Protein AF-A0A7X6L7D6-F1 (afdb_monomer_lite)

Foldseek 3Di:
DPDDPDPLCPPLQPLPDDPDLVSLVVQCVSQVPDVVRTSSVVSSQVVCVVVVNHD

InterPro domains:
  IPR013087 Zinc finger C2H2-type [PS00028] (34-55)

Radius of gyration: 12.25 Å; chains: 1; bounding box: 37×31×18 Å

Organism: NCBI:txid352869

Sequence (55 aa):
MTARRSWVEDYCEDGNMPADSEHARGLMKLHASCTPPCPRKLSAERYLREHGLYH

Secondary structure (DSSP, 8-state):
------TTSTTTT-----SSHHHHHHHHHHTTT-SSPPHHHHHHHHHHHHTT---

pLDDT: mean 80.51, std 14.67, range [36.59, 93.81]

Structure (mmCIF, N/CA/C/O backbone):
data_AF-A0A7X6L7D6-F1
#
_entry.id   AF-A0A7X6L7D6-F1
#
loop_
_atom_site.group_PDB
_atom_site.id
_atom_site.type_symbol
_atom_site.label_atom_id
_atom_site.label_alt_id
_atom_site.label_comp_id
_atom_site.label_asym_id
_atom_site.label_entity_id
_atom_site.label_seq_id
_atom_site.pdbx_PDB_ins_code
_atom_site.Cartn_x
_atom_site.Cartn_y
_atom_site.Cartn_z
_atom_site.occupancy
_atom_site.B_iso_or_equiv
_atom_site.auth_seq_id
_atom_site.auth_comp_id
_atom_site.auth_asym_id
_atom_site.auth_atom_id
_atom_site.pdbx_PDB_model_num
ATOM 1 N N . MET A 1 1 ? 25.083 -20.620 -0.807 1.00 36.59 1 MET A N 1
ATOM 2 C CA . MET A 1 1 ? 23.867 -20.662 -1.647 1.00 36.59 1 MET A CA 1
ATOM 3 C C . MET A 1 1 ? 23.612 -19.254 -2.157 1.00 36.59 1 MET A C 1
ATOM 5 O O . MET A 1 1 ? 23.247 -18.394 -1.371 1.00 36.59 1 MET A O 1
ATOM 9 N N . THR A 1 2 ? 23.904 -18.976 -3.427 1.00 45.56 2 THR A N 1
ATOM 10 C CA . THR A 1 2 ? 23.609 -17.678 -4.050 1.00 45.56 2 THR A CA 1
ATOM 11 C C . THR A 1 2 ? 22.105 -17.598 -4.273 1.00 45.56 2 THR A C 1
ATOM 13 O O . THR A 1 2 ? 21.600 -18.116 -5.271 1.00 45.56 2 THR A O 1
ATOM 16 N N . ALA A 1 3 ? 21.383 -17.034 -3.303 1.00 52.06 3 ALA A N 1
ATOM 17 C CA . ALA A 1 3 ? 19.972 -16.721 -3.462 1.00 52.06 3 ALA A CA 1
ATOM 18 C C . ALA A 1 3 ? 19.820 -15.922 -4.764 1.00 52.06 3 ALA A C 1
ATOM 20 O O . ALA A 1 3 ? 20.482 -14.899 -4.949 1.00 52.06 3 ALA A O 1
ATOM 21 N N . ARG A 1 4 ? 19.030 -16.444 -5.711 1.00 52.31 4 ARG A N 1
ATOM 22 C CA . ARG A 1 4 ? 18.630 -15.702 -6.912 1.00 52.31 4 ARG A CA 1
ATOM 23 C C . ARG A 1 4 ? 18.142 -14.333 -6.437 1.00 52.31 4 ARG A C 1
ATOM 25 O O . ARG A 1 4 ? 17.207 -14.300 -5.646 1.00 52.31 4 ARG A O 1
ATOM 32 N N . ARG A 1 5 ? 18.783 -13.241 -6.875 1.00 49.69 5 ARG A N 1
ATOM 33 C CA . ARG A 1 5 ? 18.301 -11.873 -6.628 1.00 49.69 5 ARG A CA 1
ATOM 34 C C . ARG A 1 5 ? 16.889 -11.787 -7.194 1.00 49.69 5 ARG A C 1
ATOM 36 O O . ARG A 1 5 ? 16.705 -11.764 -8.408 1.00 49.69 5 ARG A O 1
ATOM 43 N N . SER A 1 6 ? 15.909 -11.894 -6.311 1.00 56.44 6 SER A N 1
ATOM 44 C CA . SER A 1 6 ? 14.505 -11.852 -6.656 1.00 56.44 6 SER A CA 1
ATOM 45 C C . SER A 1 6 ? 14.078 -10.402 -6.544 1.00 56.44 6 SER A C 1
ATOM 47 O O . SER A 1 6 ? 13.962 -9.881 -5.442 1.00 56.44 6 SER A O 1
ATOM 49 N N . TRP A 1 7 ? 13.804 -9.764 -7.680 1.00 58.91 7 TRP A N 1
ATOM 50 C CA . TRP A 1 7 ? 13.224 -8.416 -7.730 1.00 58.91 7 TRP A CA 1
ATOM 51 C C . TRP A 1 7 ? 11.906 -8.295 -6.943 1.00 58.91 7 TRP A C 1
ATOM 53 O O . TRP A 1 7 ? 11.444 -7.194 -6.672 1.00 58.91 7 TRP A O 1
ATOM 63 N N . VAL A 1 8 ? 11.292 -9.430 -6.583 1.00 56.72 8 VAL A N 1
ATOM 64 C CA . VAL A 1 8 ? 10.038 -9.538 -5.822 1.00 56.72 8 VAL A CA 1
ATOM 65 C C . VAL A 1 8 ? 10.158 -8.945 -4.407 1.00 56.72 8 VAL A C 1
ATOM 67 O O . VAL A 1 8 ? 9.137 -8.633 -3.800 1.00 56.72 8 VAL A O 1
ATOM 70 N N . GLU A 1 9 ? 11.374 -8.721 -3.899 1.00 62.09 9 GLU A N 1
ATOM 71 C CA . GLU A 1 9 ? 11.617 -8.142 -2.567 1.00 62.09 9 GLU A CA 1
ATOM 72 C C . GLU A 1 9 ? 12.477 -6.867 -2.591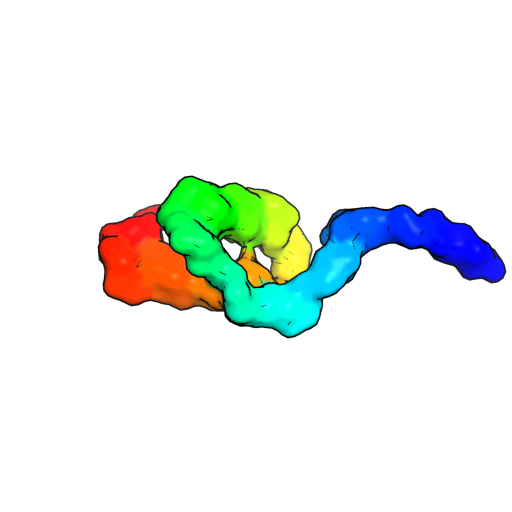 1.00 62.09 9 GLU A C 1
ATOM 74 O O . GLU A 1 9 ? 12.694 -6.255 -1.545 1.00 62.09 9 GLU A O 1
ATOM 79 N N . ASP A 1 10 ? 12.930 -6.433 -3.771 1.00 67.06 10 ASP A N 1
ATOM 80 C CA . ASP A 1 10 ? 13.803 -5.268 -3.896 1.00 67.06 10 ASP A CA 1
ATOM 81 C C . ASP A 1 10 ? 13.054 -3.976 -3.514 1.00 67.06 10 ASP A C 1
ATOM 83 O O . ASP A 1 10 ? 12.001 -3.623 -4.072 1.00 67.06 10 ASP A O 1
ATOM 87 N N . TYR A 1 11 ? 13.647 -3.246 -2.563 1.00 70.19 11 TYR A N 1
ATOM 88 C CA . TYR A 1 11 ? 13.191 -1.956 -2.041 1.00 70.19 11 TYR A CA 1
ATOM 89 C C . TYR A 1 11 ? 11.822 -2.000 -1.328 1.00 70.19 11 TYR A C 1
ATOM 91 O O . TYR A 1 11 ? 11.105 -0.995 -1.292 1.00 70.19 11 TYR A O 1
ATOM 99 N N . CYS A 1 12 ? 11.414 -3.149 -0.774 1.00 76.31 12 CYS A N 1
ATOM 100 C CA . CYS A 1 12 ? 10.188 -3.280 0.032 1.00 76.31 12 CYS A CA 1
ATOM 101 C C . CYS A 1 12 ? 10.166 -2.364 1.272 1.00 76.31 12 CYS A C 1
ATOM 103 O O . CYS A 1 12 ? 9.086 -2.039 1.775 1.00 76.31 12 CYS A O 1
ATOM 105 N N . GLU A 1 13 ? 11.338 -1.954 1.752 1.00 78.75 13 GLU A N 1
ATOM 106 C CA . GLU A 1 13 ? 11.565 -0.994 2.832 1.00 78.75 13 GLU A CA 1
ATOM 107 C C . GLU A 1 13 ? 11.246 0.458 2.449 1.00 78.75 13 GLU A C 1
ATOM 109 O O . GLU A 1 13 ? 11.025 1.285 3.336 1.00 78.75 13 GLU A O 1
ATOM 114 N N . ASP A 1 14 ? 11.175 0.769 1.150 1.00 75.12 14 ASP A N 1
ATOM 115 C CA . ASP A 1 14 ? 10.824 2.104 0.675 1.00 75.12 14 ASP A CA 1
ATOM 116 C C . ASP A 1 14 ? 9.317 2.347 0.828 1.00 75.12 14 ASP A C 1
ATOM 118 O O . ASP A 1 14 ? 8.484 1.910 0.027 1.00 75.12 14 ASP A O 1
ATOM 122 N N . GLY A 1 15 ? 8.970 3.027 1.918 1.00 66.56 15 GLY A N 1
ATOM 123 C CA . GLY A 1 15 ? 7.607 3.424 2.248 1.00 66.56 15 GLY A CA 1
ATOM 124 C C . GLY A 1 15 ? 7.155 4.732 1.596 1.00 66.56 15 GLY A C 1
ATOM 125 O O . GLY A 1 15 ? 6.040 5.165 1.886 1.00 66.56 15 GLY A O 1
ATOM 126 N N . ASN A 1 16 ? 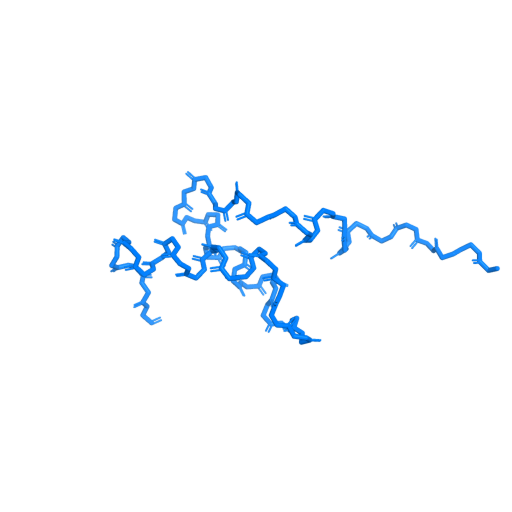7.958 5.394 0.754 1.00 70.19 16 ASN A N 1
ATOM 127 C CA . ASN A 1 16 ? 7.589 6.684 0.156 1.00 70.19 16 ASN A CA 1
ATOM 128 C C . ASN A 1 16 ? 6.995 6.546 -1.259 1.00 70.19 16 ASN A C 1
ATOM 130 O O . ASN A 1 16 ? 7.376 7.244 -2.193 1.00 70.19 16 ASN A O 1
ATOM 134 N N . MET A 1 17 ? 6.044 5.624 -1.402 1.00 72.12 17 MET A N 1
ATOM 135 C CA . MET A 1 17 ? 5.273 5.338 -2.617 1.00 72.12 17 MET A CA 1
ATOM 136 C C . MET A 1 17 ? 3.804 5.201 -2.209 1.00 72.12 17 MET A C 1
ATOM 138 O O . MET A 1 17 ? 3.540 4.444 -1.275 1.00 72.12 17 MET A O 1
ATOM 142 N N . PRO A 1 18 ? 2.850 5.898 -2.855 1.00 79.94 18 PRO A N 1
ATOM 143 C CA . PRO A 1 18 ? 2.642 5.815 -4.307 1.00 79.94 18 PRO A CA 1
ATOM 144 C C . PRO A 1 18 ? 2.643 7.163 -5.059 1.00 79.94 18 PRO A C 1
ATOM 146 O O . PRO A 1 18 ? 2.419 8.219 -4.479 1.00 79.94 18 PRO A O 1
ATOM 149 N N . ALA A 1 19 ? 2.860 7.102 -6.381 1.00 83.25 19 ALA A N 1
ATOM 150 C CA . ALA A 1 19 ? 2.868 8.273 -7.275 1.00 83.25 19 ALA A CA 1
ATOM 151 C C . ALA A 1 19 ? 1.458 8.773 -7.651 1.00 83.25 19 ALA A C 1
ATOM 153 O O . ALA A 1 19 ? 1.253 9.967 -7.852 1.00 83.25 19 ALA A O 1
ATOM 154 N N . ASP A 1 20 ? 0.492 7.857 -7.741 1.00 89.69 20 ASP A N 1
ATOM 155 C CA . ASP A 1 20 ? -0.902 8.127 -8.085 1.00 89.69 20 ASP A CA 1
ATOM 156 C C . ASP A 1 20 ? -1.822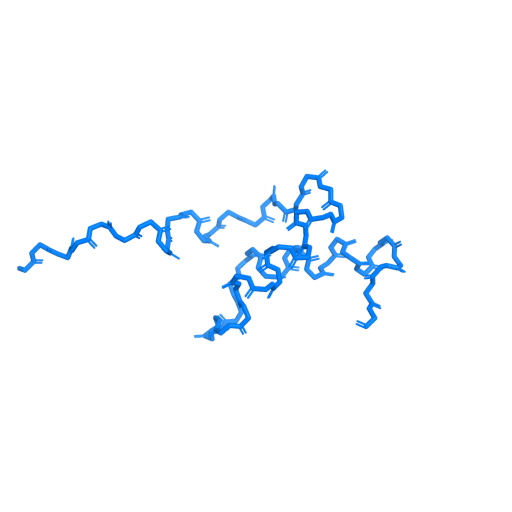 6.992 -7.584 1.00 89.69 20 ASP A C 1
ATOM 158 O O . ASP A 1 20 ? -1.379 6.003 -6.986 1.00 89.69 20 ASP A O 1
ATOM 162 N N . SER A 1 21 ? -3.128 7.130 -7.835 1.00 91.00 21 SER A N 1
ATOM 163 C CA . SER A 1 21 ? -4.131 6.160 -7.383 1.00 91.00 21 SER A CA 1
ATOM 164 C C . SER A 1 21 ? -4.089 4.804 -8.092 1.00 91.00 21 SER A C 1
ATOM 166 O O . SER A 1 21 ? -4.513 3.807 -7.501 1.00 91.00 21 SER A O 1
ATOM 168 N N . GLU A 1 22 ? -3.611 4.731 -9.336 1.00 93.00 22 GLU A N 1
ATOM 169 C CA . GLU A 1 22 ? -3.473 3.464 -10.059 1.00 93.00 22 GLU A CA 1
ATOM 170 C C . GLU A 1 22 ? -2.285 2.685 -9.493 1.00 93.00 22 GLU A C 1
ATOM 172 O O . GLU A 1 22 ? -2.416 1.510 -9.134 1.00 93.00 22 GLU A O 1
ATOM 177 N N . HIS A 1 23 ? -1.166 3.378 -9.287 1.00 90.69 23 HIS A N 1
ATOM 178 C CA . HIS A 1 23 ? 0.024 2.836 -8.654 1.00 90.69 23 HIS A CA 1
ATOM 179 C C . HIS A 1 23 ? -0.278 2.335 -7.233 1.00 90.69 23 HIS A C 1
ATOM 181 O O . HIS A 1 23 ? 0.096 1.213 -6.885 1.00 90.69 23 HIS A O 1
ATOM 187 N N . ALA A 1 24 ? -1.030 3.097 -6.433 1.00 91.19 24 ALA A N 1
ATOM 188 C CA . ALA A 1 24 ? -1.438 2.672 -5.094 1.00 91.19 24 ALA A CA 1
ATOM 189 C C . ALA A 1 24 ? -2.234 1.351 -5.111 1.00 91.19 24 ALA A C 1
ATOM 191 O O . ALA A 1 24 ? -1.952 0.433 -4.338 1.00 91.19 24 ALA A O 1
ATOM 192 N N . ARG A 1 25 ? -3.189 1.197 -6.038 1.00 91.81 25 ARG A N 1
ATOM 193 C CA . ARG A 1 25 ? -3.943 -0.063 -6.201 1.00 91.81 25 ARG A CA 1
ATOM 194 C C . ARG A 1 25 ? -3.048 -1.208 -6.670 1.00 91.81 25 ARG A C 1
ATOM 196 O O . ARG A 1 25 ? -3.190 -2.333 -6.187 1.00 91.81 25 ARG A O 1
ATOM 203 N N . GLY A 1 26 ? -2.115 -0.922 -7.577 1.00 90.75 26 GLY A N 1
ATOM 204 C CA . GLY A 1 26 ? -1.100 -1.873 -8.025 1.00 90.75 26 GLY A CA 1
ATOM 205 C C . GLY A 1 26 ? -0.274 -2.415 -6.857 1.00 90.75 26 GLY A C 1
ATOM 206 O O . GLY A 1 26 ? -0.145 -3.631 -6.714 1.00 90.75 26 GLY A O 1
ATOM 207 N N . LEU A 1 27 ? 0.195 -1.535 -5.968 1.00 90.00 27 LEU A N 1
ATOM 208 C CA . LEU A 1 27 ? 0.944 -1.918 -4.766 1.00 90.00 27 LEU A CA 1
ATOM 209 C C . LEU A 1 27 ? 0.104 -2.754 -3.796 1.00 90.00 27 LEU A C 1
ATOM 211 O O . LEU A 1 27 ? 0.593 -3.770 -3.302 1.00 90.00 27 LEU A O 1
ATOM 215 N N . MET A 1 28 ? -1.164 -2.395 -3.568 1.00 90.88 28 MET A N 1
ATOM 216 C CA . MET A 1 28 ? -2.074 -3.195 -2.734 1.00 90.88 28 MET A CA 1
ATOM 217 C C . MET A 1 28 ? -2.256 -4.618 -3.277 1.00 90.88 28 MET A C 1
ATOM 219 O O . MET A 1 28 ? -2.290 -5.572 -2.497 1.00 90.88 28 MET A O 1
ATOM 223 N N . LYS A 1 29 ? -2.332 -4.776 -4.606 1.00 91.12 29 LYS A N 1
ATOM 224 C CA . LYS A 1 29 ? -2.447 -6.086 -5.264 1.00 91.12 29 LYS A CA 1
ATOM 225 C C . LYS A 1 29 ? -1.141 -6.880 -5.199 1.00 91.12 29 LYS A C 1
ATOM 227 O O . LYS A 1 29 ? -1.173 -8.059 -4.859 1.00 91.12 29 LYS A O 1
ATOM 232 N N . LEU A 1 30 ? -0.010 -6.246 -5.509 1.00 88.19 30 LEU A N 1
ATOM 233 C CA . LEU A 1 30 ? 1.309 -6.890 -5.516 1.00 88.19 30 LEU A CA 1
ATOM 234 C C . LEU A 1 30 ? 1.730 -7.358 -4.122 1.00 88.19 30 LEU A C 1
ATOM 236 O O . LEU A 1 30 ? 2.267 -8.452 -3.974 1.00 88.19 30 LEU A O 1
ATOM 240 N N . HIS A 1 31 ? 1.443 -6.560 -3.095 1.00 88.00 31 HIS A N 1
ATOM 241 C CA . HIS A 1 31 ? 1.851 -6.841 -1.721 1.00 88.00 31 HIS A CA 1
ATOM 242 C C . HIS A 1 31 ? 0.735 -7.450 -0.862 1.00 88.00 31 HIS A C 1
ATOM 244 O O . HIS A 1 31 ? 0.860 -7.514 0.363 1.00 88.00 31 HIS A O 1
ATOM 250 N N . ALA A 1 32 ? -0.352 -7.936 -1.470 1.00 88.50 32 ALA A N 1
ATOM 251 C CA . ALA A 1 32 ? -1.495 -8.493 -0.748 1.00 88.50 32 ALA A CA 1
ATOM 252 C C . ALA A 1 32 ? -1.087 -9.585 0.262 1.00 88.50 32 ALA A C 1
ATOM 254 O O . ALA A 1 32 ? -1.593 -9.584 1.386 1.00 88.50 32 ALA A O 1
ATOM 255 N N . SER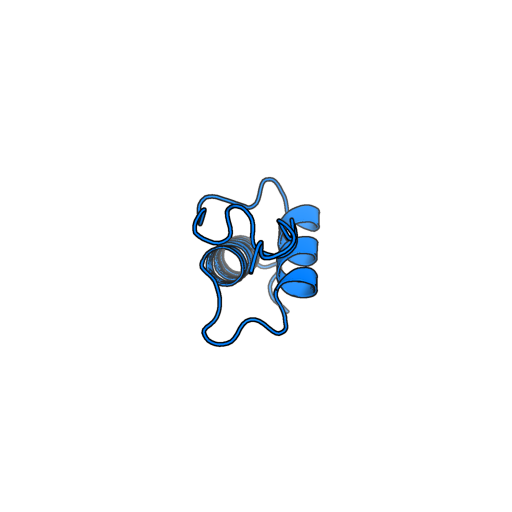 A 1 33 ? -0.125 -10.439 -0.110 1.00 87.81 33 SER A N 1
ATOM 256 C CA . SER A 1 33 ? 0.369 -11.578 0.675 1.00 87.81 33 SER A CA 1
ATOM 257 C C . SER A 1 33 ? 1.486 -11.256 1.677 1.00 87.81 33 SER A C 1
ATOM 259 O O . SER A 1 33 ? 1.903 -12.149 2.415 1.00 87.81 33 SER A O 1
ATOM 261 N N . CYS A 1 34 ? 1.994 -10.020 1.732 1.00 85.50 34 CYS A N 1
ATOM 262 C CA . CYS A 1 34 ? 3.054 -9.659 2.676 1.00 85.50 34 CYS A CA 1
ATOM 263 C C . CYS A 1 34 ? 2.557 -9.775 4.128 1.00 85.50 34 CYS A C 1
ATOM 265 O O . CYS A 1 34 ? 1.599 -9.098 4.514 1.00 85.50 34 CYS A O 1
ATOM 267 N N . THR A 1 35 ? 3.225 -10.624 4.920 1.00 83.25 35 THR A N 1
ATOM 268 C CA . THR A 1 35 ? 2.962 -10.830 6.353 1.00 83.25 35 THR A CA 1
ATOM 269 C C . THR A 1 35 ? 4.291 -10.801 7.123 1.00 83.25 35 THR A C 1
ATOM 271 O O . THR A 1 35 ? 5.109 -11.694 6.913 1.00 83.25 35 THR A O 1
ATOM 274 N N . PRO A 1 36 ? 4.538 -9.813 8.004 1.00 85.19 36 PRO A N 1
ATOM 275 C CA . PRO A 1 36 ? 3.692 -8.646 8.272 1.00 85.19 36 PRO A CA 1
ATOM 276 C C . PRO A 1 36 ? 3.534 -7.736 7.031 1.00 85.19 36 PRO A C 1
ATOM 278 O O . PRO A 1 36 ? 4.313 -7.860 6.082 1.00 85.19 36 PRO A O 1
ATOM 281 N N . PRO A 1 37 ? 2.533 -6.831 7.001 1.00 85.62 37 PRO A N 1
ATOM 282 C CA . PRO A 1 37 ? 2.378 -5.865 5.914 1.00 85.62 37 PRO A CA 1
ATOM 283 C C . PRO A 1 37 ? 3.676 -5.088 5.681 1.00 85.62 37 PRO A C 1
ATOM 285 O O . PRO A 1 37 ? 4.216 -4.488 6.609 1.00 85.62 37 PRO A O 1
ATOM 288 N N . CYS A 1 38 ? 4.183 -5.095 4.448 1.00 87.94 38 CYS A N 1
ATOM 289 C CA . CYS A 1 38 ? 5.395 -4.352 4.122 1.00 87.94 38 CYS A CA 1
ATOM 290 C C . CYS A 1 38 ? 5.120 -2.833 4.081 1.00 87.94 38 CYS A C 1
ATOM 292 O O . CYS A 1 38 ? 3.981 -2.420 3.824 1.00 87.94 38 CYS A O 1
ATOM 294 N N . PRO A 1 39 ? 6.149 -1.984 4.272 1.00 89.94 39 PRO A N 1
ATOM 295 C CA . PRO A 1 39 ? 6.026 -0.525 4.199 1.00 89.94 39 PRO A CA 1
ATOM 296 C C . PRO A 1 39 ? 5.306 -0.005 2.947 1.00 89.94 39 PRO A C 1
ATOM 298 O O . PRO A 1 39 ? 4.496 0.914 3.047 1.00 89.94 39 PRO A O 1
ATOM 301 N N . ARG A 1 40 ? 5.513 -0.636 1.783 1.00 87.81 40 ARG A N 1
ATOM 302 C CA . ARG A 1 40 ? 4.807 -0.291 0.535 1.00 87.81 40 ARG A CA 1
ATOM 303 C C . ARG A 1 40 ? 3.302 -0.509 0.600 1.00 87.81 40 ARG A C 1
ATOM 305 O O . ARG A 1 40 ? 2.546 0.347 0.151 1.00 87.81 40 ARG A O 1
ATOM 312 N N . LYS A 1 41 ? 2.860 -1.634 1.171 1.00 90.00 41 LYS A N 1
ATOM 313 C CA . LYS A 1 41 ? 1.431 -1.907 1.374 1.00 90.00 41 LYS A CA 1
ATOM 314 C C . LYS A 1 41 ? 0.823 -0.863 2.303 1.00 90.00 41 LYS A C 1
ATOM 316 O O . LYS A 1 41 ? -0.220 -0.307 1.985 1.00 90.00 41 LYS A O 1
ATOM 321 N N . LEU A 1 42 ? 1.509 -0.559 3.406 1.00 91.62 42 LEU A N 1
ATOM 322 C CA . LEU A 1 42 ? 1.051 0.437 4.376 1.00 91.62 42 LEU A CA 1
ATOM 323 C C . LEU A 1 42 ? 0.948 1.838 3.762 1.00 91.62 42 LEU A C 1
ATOM 325 O O . LEU A 1 42 ? -0.022 2.550 4.010 1.00 91.62 42 LEU A O 1
ATOM 329 N N . SER A 1 43 ? 1.921 2.234 2.942 1.00 91.31 43 SER A N 1
ATOM 330 C CA . SER A 1 43 ? 1.919 3.551 2.304 1.00 91.31 43 SER A CA 1
ATOM 331 C C . SER A 1 43 ? 0.868 3.674 1.199 1.00 91.31 43 SER A C 1
ATOM 333 O O . SER A 1 43 ? 0.147 4.671 1.148 1.00 91.31 43 SER A O 1
ATOM 335 N N . ALA A 1 44 ? 0.691 2.629 0.385 1.00 91.94 44 ALA A N 1
ATOM 336 C CA . ALA A 1 44 ? -0.377 2.566 -0.609 1.00 91.94 44 ALA A CA 1
ATOM 337 C C . ALA A 1 44 ? -1.772 2.606 0.035 1.00 91.94 44 ALA A C 1
ATOM 339 O O . ALA A 1 44 ? -2.646 3.346 -0.418 1.00 91.94 44 ALA A O 1
ATOM 340 N N . GLU A 1 45 ? -1.969 1.856 1.122 1.00 92.81 45 GLU A N 1
ATOM 341 C CA . GLU A 1 45 ? -3.203 1.885 1.909 1.00 92.81 45 GLU A CA 1
ATOM 342 C C . GLU A 1 45 ? -3.467 3.281 2.487 1.00 92.81 45 GLU A C 1
ATOM 344 O O . GLU A 1 45 ? -4.576 3.801 2.351 1.00 92.81 45 GLU A O 1
ATOM 349 N N . ARG A 1 46 ? -2.450 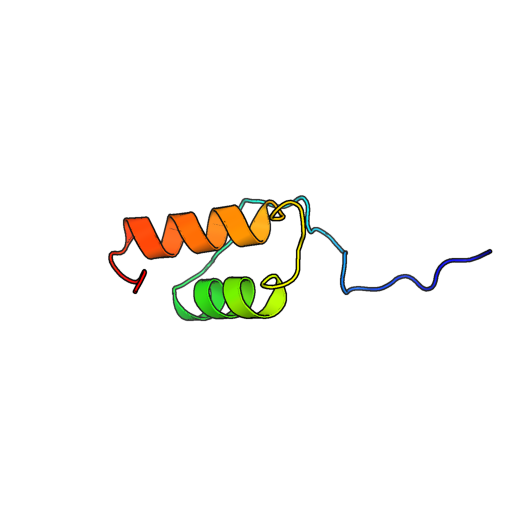3.917 3.083 1.00 93.19 46 ARG A N 1
ATOM 350 C CA . ARG A 1 46 ? -2.558 5.284 3.610 1.00 93.19 46 ARG A CA 1
ATOM 351 C C . ARG A 1 46 ? -2.961 6.272 2.516 1.00 93.19 46 ARG A C 1
ATOM 353 O O . ARG A 1 46 ? -3.926 7.006 2.705 1.00 93.19 46 ARG A O 1
ATOM 360 N N . TYR A 1 47 ? -2.286 6.243 1.368 1.00 93.38 47 TYR A N 1
ATOM 361 C CA . TYR A 1 47 ? -2.589 7.131 0.246 1.00 93.38 47 TYR A CA 1
ATOM 362 C C . TYR A 1 47 ? -4.040 6.990 -0.225 1.00 93.38 47 TYR A C 1
ATOM 364 O O . TYR A 1 47 ? -4.740 7.990 -0.386 1.00 93.38 47 TYR A O 1
ATOM 372 N N . LEU A 1 48 ? -4.515 5.753 -0.416 1.00 93.56 48 LEU A N 1
ATOM 373 C CA . LEU A 1 48 ? -5.893 5.506 -0.846 1.00 93.56 48 LEU A CA 1
ATOM 374 C C . LEU A 1 48 ? -6.905 6.007 0.189 1.00 93.56 48 LEU A C 1
ATOM 376 O O . LEU A 1 48 ? -7.921 6.586 -0.196 1.00 93.56 48 LEU A O 1
ATOM 380 N N . ARG A 1 49 ? -6.631 5.827 1.487 1.00 93.81 49 ARG A N 1
ATOM 381 C CA . ARG A 1 49 ? -7.497 6.330 2.566 1.00 93.81 49 ARG A CA 1
ATOM 382 C C . ARG A 1 49 ? -7.556 7.856 2.580 1.00 93.81 49 ARG A C 1
ATOM 384 O O . ARG A 1 49 ? -8.649 8.409 2.643 1.00 93.81 49 ARG A O 1
ATOM 391 N N . GLU A 1 50 ? -6.410 8.527 2.480 1.00 92.94 50 GLU A N 1
ATOM 392 C CA . GLU A 1 50 ? -6.315 9.996 2.485 1.00 92.94 50 GLU A CA 1
ATOM 393 C C . GLU A 1 50 ? -7.043 10.642 1.297 1.00 92.94 50 GLU A C 1
ATOM 395 O O . GLU A 1 50 ? -7.596 11.729 1.434 1.00 92.94 50 GL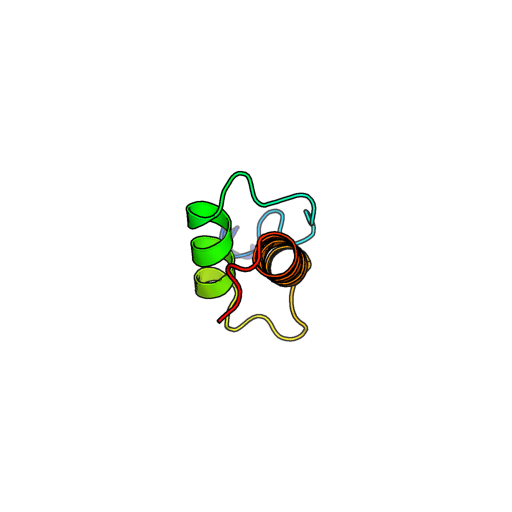U A O 1
ATOM 400 N N . HIS A 1 51 ? -7.108 9.954 0.154 1.00 91.50 51 HIS A N 1
ATOM 401 C CA . HIS A 1 51 ? -7.797 10.437 -1.048 1.00 91.50 51 HIS A CA 1
ATOM 402 C C . HIS A 1 51 ? -9.260 9.969 -1.156 1.00 91.50 51 HIS A C 1
ATOM 404 O O . HIS A 1 51 ? -9.912 10.247 -2.162 1.00 91.50 51 HIS A O 1
ATOM 410 N N . GLY A 1 52 ? -9.789 9.242 -0.163 1.00 92.62 52 GLY A N 1
ATOM 411 C CA . GLY A 1 52 ? -11.157 8.707 -0.206 1.00 92.62 52 GLY A CA 1
ATOM 412 C C . GLY A 1 52 ? -11.370 7.632 -1.282 1.00 92.62 52 GLY A C 1
ATOM 413 O O . GLY A 1 52 ? -12.482 7.452 -1.767 1.00 92.62 52 GLY A O 1
ATOM 414 N N . LEU A 1 53 ? -10.300 6.934 -1.673 1.00 88.44 53 LEU A N 1
ATOM 415 C CA . LEU A 1 53 ? -10.275 5.888 -2.705 1.00 88.44 53 LEU A CA 1
ATOM 416 C C . LEU A 1 53 ? -10.083 4.481 -2.115 1.00 88.44 53 LEU A C 1
ATOM 418 O O . LEU A 1 53 ? -9.726 3.551 -2.844 1.00 88.44 53 LEU A O 1
ATOM 422 N N . TYR A 1 54 ? -10.246 4.348 -0.798 1.00 81.00 54 TYR A N 1
ATOM 423 C CA . TYR A 1 54 ? -10.159 3.085 -0.077 1.00 81.00 54 TYR A CA 1
ATOM 424 C C . TYR A 1 54 ? -11.566 2.544 0.170 1.00 81.00 54 TYR A C 1
ATOM 426 O O . TYR A 1 54 ? -12.314 3.106 0.971 1.00 81.00 54 TYR A O 1
ATOM 434 N N . HIS A 1 55 ? -11.914 1.475 -0.542 1.00 72.25 55 HIS A N 1
ATOM 435 C CA . HIS A 1 55 ? -13.231 0.836 -0.549 1.00 72.25 55 HIS A CA 1
ATOM 436 C C . HIS A 1 55 ? -13.097 -0.677 -0.508 1.00 72.25 55 HIS A C 1
ATOM 438 O O . HIS A 1 55 ? -12.159 -1.200 -1.155 1.00 72.25 55 HIS A O 1
#